Protein AF-A0A100VVJ9-F1 (afdb_monomer_lite)

Foldseek 3Di:
DPDDDDDPCNCVPPPPCVDPVNLVVVVHCVVVVVCVVDDVLVVLVVQQVVQDFDPPPPRHRPSVVVVPPDPDDDD

Radius of gyration: 16.13 Å; chains: 1; bounding box: 27×43×42 Å

pLDDT: mean 92.76, std 9.87, range [51.38, 98.25]

Secondary structure (DSSP, 8-state):
-PPPPPSSSTTTTSSSTTSHHHHHHTTTTHHHHHHHTS-HHHHHHHHHHTT-B-TTTT--BHHHHHTTS--S---

InterPro domains:
  IPR037225 NADH-ubiquinone oxidoreductase 51kDa subunit, FMN-binding domain superfamily [G3DSA:3.40.50.11540] (52-75)
  IPR037225 NADH-ubiquinone oxidoreductase 51kDa subunit, FMN-binding domain superfamily [SSF142019] (3-72)

Sequence (75 aa):
MTPLTPVLSRFWDEPEPWTMQTYRRHDGYRALERALAMPPDDVIALVKDSGLRGRGGAGFPTGTKWSFIPQGTEG

Structure (mmCIF, N/CA/C/O backbone):
data_AF-A0A100VVJ9-F1
#
_entry.id   AF-A0A100VVJ9-F1
#
loop_
_atom_site.group_PDB
_atom_site.id
_atom_site.type_symbol
_atom_site.label_atom_id
_atom_site.label_alt_id
_atom_site.label_comp_id
_atom_site.label_asym_id
_atom_site.label_entity_id
_atom_site.label_seq_id
_atom_site.pdbx_PDB_ins_code
_atom_site.Cartn_x
_atom_site.Cartn_y
_atom_site.Cartn_z
_atom_site.occupancy
_atom_site.B_iso_or_equiv
_atom_site.auth_seq_id
_atom_site.auth_comp_id
_atom_site.auth_asym_id
_atom_site.auth_atom_id
_atom_site.pdbx_PDB_model_num
ATOM 1 N N . MET A 1 1 ? 4.001 -27.548 -7.290 1.00 64.81 1 MET A N 1
ATOM 2 C CA . MET A 1 1 ? 4.460 -26.199 -6.888 1.00 64.81 1 MET A CA 1
ATOM 3 C C . MET A 1 1 ? 3.456 -25.193 -7.409 1.00 64.81 1 MET A C 1
ATOM 5 O O . MET A 1 1 ? 3.183 -25.217 -8.600 1.00 64.81 1 MET A O 1
ATOM 9 N N . THR A 1 2 ? 2.883 -24.354 -6.548 1.00 72.94 2 THR A N 1
ATOM 10 C CA . THR A 1 2 ? 2.046 -23.235 -7.004 1.00 72.94 2 THR A CA 1
ATOM 11 C C . THR A 1 2 ? 2.959 -22.182 -7.638 1.00 72.94 2 THR A C 1
ATOM 13 O O . THR A 1 2 ? 3.900 -21.752 -6.965 1.00 72.94 2 THR A O 1
ATOM 16 N N . PRO A 1 3 ? 2.752 -21.782 -8.905 1.00 83.94 3 PRO A N 1
ATOM 17 C CA . PRO A 1 3 ? 3.556 -20.735 -9.523 1.00 83.94 3 PRO A CA 1
ATOM 18 C C . PRO A 1 3 ? 3.369 -19.417 -8.760 1.00 83.94 3 PRO A C 1
ATOM 20 O O . PRO A 1 3 ? 2.244 -18.988 -8.497 1.00 83.94 3 PRO A O 1
ATOM 23 N N . LEU A 1 4 ? 4.479 -18.780 -8.380 1.00 85.69 4 LEU A N 1
ATOM 24 C CA . LEU A 1 4 ? 4.448 -17.468 -7.740 1.00 85.69 4 LEU A CA 1
ATOM 25 C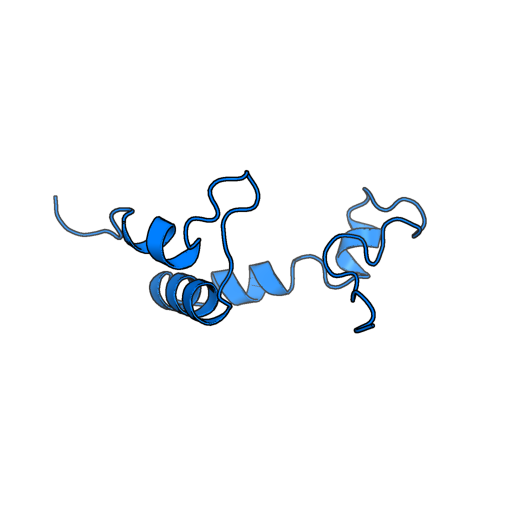 C . LEU A 1 4 ? 3.981 -16.438 -8.767 1.00 85.69 4 LEU A C 1
ATOM 27 O O . LEU A 1 4 ? 4.623 -16.247 -9.796 1.00 85.69 4 LEU A O 1
ATOM 31 N N . THR A 1 5 ? 2.864 -15.769 -8.488 1.00 89.94 5 THR A N 1
ATOM 32 C CA . THR A 1 5 ? 2.382 -14.683 -9.346 1.00 89.94 5 THR A CA 1
ATOM 33 C C . THR A 1 5 ? 3.084 -13.380 -8.958 1.00 89.94 5 THR A C 1
ATOM 35 O O . THR A 1 5 ? 2.915 -12.930 -7.820 1.00 89.94 5 THR A O 1
ATOM 38 N N . PRO A 1 6 ? 3.846 -12.738 -9.862 1.00 91.62 6 PRO A N 1
ATOM 39 C CA . PRO A 1 6 ? 4.443 -11.444 -9.577 1.00 91.62 6 PRO A CA 1
ATOM 40 C C . PRO A 1 6 ? 3.344 -10.376 -9.517 1.00 91.62 6 PRO A C 1
ATOM 42 O O . PRO A 1 6 ? 2.573 -10.195 -10.466 1.00 91.62 6 PRO A O 1
ATOM 45 N N . VAL A 1 7 ? 3.269 -9.688 -8.375 1.00 92.19 7 VAL A N 1
ATOM 46 C CA . VAL A 1 7 ? 2.384 -8.530 -8.157 1.00 92.19 7 VAL A CA 1
ATOM 47 C C . VAL A 1 7 ? 3.209 -7.245 -8.152 1.00 92.19 7 VAL A C 1
ATOM 49 O O . VAL A 1 7 ? 2.968 -6.373 -8.973 1.00 92.19 7 VAL A O 1
ATOM 52 N N . LEU A 1 8 ? 4.226 -7.151 -7.285 1.00 93.19 8 LEU A N 1
ATOM 53 C CA . LEU A 1 8 ? 5.095 -5.967 -7.191 1.00 93.19 8 LEU A CA 1
ATOM 54 C C . LEU A 1 8 ? 6.123 -5.892 -8.326 1.00 93.19 8 LEU A C 1
ATOM 56 O O . LEU A 1 8 ? 6.382 -4.822 -8.859 1.00 93.19 8 LEU A O 1
ATOM 60 N N . SER A 1 9 ? 6.700 -7.035 -8.696 1.00 93.69 9 SER A N 1
ATOM 61 C CA . SER A 1 9 ? 7.781 -7.144 -9.682 1.00 93.69 9 SER A CA 1
ATOM 62 C C . SER A 1 9 ? 7.299 -7.400 -11.107 1.00 93.69 9 SER A C 1
ATOM 64 O O . SER A 1 9 ? 8.105 -7.673 -11.989 1.00 93.69 9 SER A O 1
ATOM 66 N N . ARG A 1 10 ? 5.983 -7.347 -11.346 1.00 93.50 10 ARG A N 1
ATOM 67 C CA . ARG A 1 10 ? 5.372 -7.751 -12.620 1.00 93.50 10 ARG A CA 1
ATOM 68 C C . ARG A 1 10 ? 5.937 -6.998 -13.832 1.00 93.50 10 ARG A C 1
ATOM 70 O O . ARG A 1 10 ? 5.949 -7.563 -14.916 1.00 93.50 10 ARG A O 1
ATOM 77 N N . PHE A 1 11 ? 6.384 -5.757 -13.641 1.00 95.00 11 PHE A N 1
ATOM 78 C CA . PHE A 1 11 ? 6.777 -4.836 -14.711 1.00 95.00 11 PHE A CA 1
ATOM 79 C C . PHE A 1 11 ? 8.210 -4.296 -14.558 1.00 95.00 11 PHE A C 1
ATOM 81 O O . PHE A 1 11 ? 8.517 -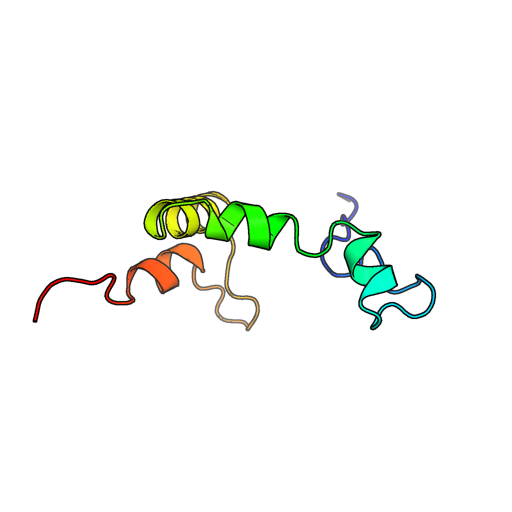3.225 -15.069 1.00 95.00 11 PHE A O 1
ATOM 88 N N . TRP A 1 12 ? 9.091 -4.988 -13.824 1.00 94.06 12 TRP A N 1
ATOM 89 C CA . TRP A 1 12 ? 10.479 -4.524 -13.643 1.00 94.06 12 TRP A CA 1
ATOM 90 C C . TRP A 1 12 ? 11.298 -4.499 -14.933 1.00 94.06 12 TRP A C 1
ATOM 92 O O . TRP A 1 12 ? 12.195 -3.671 -15.050 1.00 94.06 12 TRP A O 1
ATOM 102 N N . ASP A 1 13 ? 10.954 -5.355 -15.891 1.00 95.12 13 ASP A N 1
ATOM 103 C CA . ASP A 1 13 ? 11.676 -5.485 -17.158 1.00 95.12 13 ASP A CA 1
ATOM 104 C C . ASP A 1 13 ? 11.093 -4.599 -18.279 1.00 95.12 13 ASP A C 1
ATOM 106 O O . ASP A 1 13 ? 11.534 -4.670 -19.425 1.00 95.12 13 ASP A O 1
ATOM 110 N N . GLU A 1 14 ? 10.092 -3.762 -17.977 1.00 96.94 14 GLU A N 1
ATOM 111 C CA . GLU A 1 14 ? 9.576 -2.773 -18.930 1.00 96.94 14 GLU A CA 1
ATOM 112 C C . GLU A 1 14 ? 10.615 -1.673 -19.193 1.00 96.94 14 GLU A C 1
ATOM 114 O O . GLU A 1 14 ? 11.369 -1.323 -18.286 1.00 96.94 14 GLU A O 1
ATOM 119 N N . PRO A 1 15 ? 10.647 -1.064 -20.391 1.00 97.31 15 PRO A N 1
ATOM 120 C CA . PRO A 1 15 ? 11.492 0.095 -20.650 1.00 97.31 15 PRO A CA 1
ATOM 121 C C . PRO A 1 15 ? 11.175 1.264 -19.709 1.00 97.31 15 PRO A C 1
ATOM 123 O O . PRO A 1 15 ? 10.016 1.648 -19.524 1.00 97.31 15 PRO A O 1
ATOM 126 N N . GLU A 1 16 ? 12.234 1.843 -19.141 1.00 96.81 16 GLU A N 1
ATOM 127 C CA . GLU A 1 16 ? 12.172 3.008 -18.251 1.00 96.81 16 GLU A CA 1
ATOM 128 C C . GLU A 1 16 ? 11.088 2.875 -17.153 1.00 96.81 16 GLU A C 1
ATOM 130 O O . GLU A 1 16 ? 10.198 3.730 -17.034 1.00 96.81 16 GLU A O 1
ATOM 135 N N . PRO A 1 17 ? 11.125 1.808 -16.329 1.00 96.06 17 PRO A N 1
ATOM 136 C CA . PRO A 1 17 ? 10.034 1.446 -15.422 1.00 96.06 17 PRO A CA 1
ATOM 137 C C . PRO A 1 17 ? 9.847 2.447 -14.272 1.00 96.06 17 PRO A C 1
ATOM 139 O O . PRO A 1 17 ? 8.807 2.462 -13.618 1.00 96.06 17 PRO A O 1
ATOM 142 N N . TRP A 1 18 ? 10.835 3.314 -14.038 1.00 95.25 18 TRP A N 1
ATOM 143 C CA . TRP A 1 18 ? 10.783 4.403 -13.059 1.00 95.25 18 TRP A CA 1
ATOM 144 C C . TRP A 1 18 ? 9.992 5.626 -13.546 1.00 95.25 18 TRP A C 1
ATOM 146 O O . TRP A 1 18 ? 9.766 6.557 -12.772 1.00 95.25 18 TRP A O 1
ATOM 156 N N . THR A 1 19 ? 9.608 5.677 -14.824 1.00 97.56 19 THR A N 1
ATOM 157 C CA . THR A 1 19 ? 8.915 6.841 -15.382 1.00 97.56 19 THR A CA 1
ATOM 158 C C . THR A 1 19 ? 7.424 6.815 -15.077 1.00 97.56 19 THR A C 1
ATOM 160 O O . THR A 1 19 ? 6.778 5.768 -14.999 1.00 97.56 19 THR A O 1
ATOM 163 N N . MET A 1 20 ? 6.838 8.010 -14.984 1.00 97.50 20 MET A N 1
ATOM 164 C CA . MET A 1 20 ? 5.398 8.160 -14.786 1.00 97.50 20 MET A CA 1
ATOM 165 C C . MET A 1 20 ? 4.585 7.562 -15.938 1.00 97.50 20 MET A C 1
ATOM 167 O O . MET A 1 20 ? 3.512 7.001 -15.725 1.00 97.50 20 MET A O 1
ATOM 171 N N . GLN A 1 21 ? 5.091 7.685 -17.165 1.00 97.81 21 GLN A N 1
ATOM 172 C CA . GLN A 1 21 ? 4.437 7.151 -18.351 1.00 97.81 21 GLN A CA 1
ATOM 173 C C . GLN A 1 21 ? 4.341 5.625 -18.289 1.00 97.81 21 GLN A C 1
ATOM 175 O O . GLN A 1 21 ? 3.249 5.085 -18.480 1.00 97.81 21 GLN A O 1
ATOM 180 N N . THR A 1 22 ? 5.446 4.934 -17.986 1.00 97.56 22 THR A N 1
ATOM 181 C CA . THR A 1 22 ? 5.433 3.476 -17.829 1.00 97.56 22 THR A CA 1
ATOM 182 C C . THR A 1 22 ? 4.554 3.067 -16.647 1.00 97.56 22 THR A C 1
ATOM 184 O O . THR A 1 22 ? 3.677 2.224 -16.820 1.00 97.56 22 THR A O 1
ATOM 187 N N . TYR A 1 23 ? 4.647 3.740 -15.495 1.00 97.19 23 TYR A N 1
ATOM 188 C CA . TYR A 1 23 ? 3.771 3.457 -14.350 1.00 97.19 23 TYR A CA 1
ATOM 189 C C 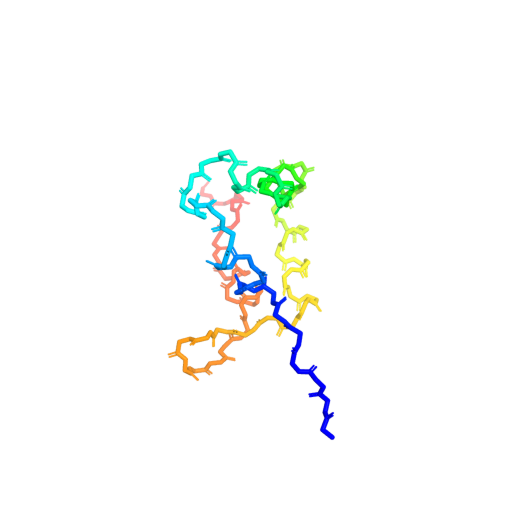. TYR A 1 23 ? 2.275 3.561 -14.702 1.00 97.19 23 TYR A C 1
ATOM 191 O O . TYR A 1 23 ? 1.508 2.635 -14.442 1.00 97.19 23 TYR A O 1
ATOM 199 N N . ARG A 1 24 ? 1.849 4.651 -15.356 1.00 97.19 24 ARG A N 1
ATOM 200 C CA . ARG A 1 24 ? 0.439 4.875 -15.738 1.00 97.19 24 ARG A CA 1
ATOM 201 C C . ARG A 1 24 ? -0.061 3.916 -16.820 1.00 97.19 24 ARG A C 1
ATOM 203 O O . ARG A 1 24 ? -1.239 3.567 -16.804 1.00 97.19 24 ARG A O 1
ATOM 210 N N . ARG A 1 25 ? 0.807 3.474 -17.740 1.00 97.31 25 ARG A N 1
ATOM 211 C CA . ARG A 1 25 ? 0.483 2.414 -18.716 1.00 97.31 25 ARG A CA 1
ATOM 212 C C . ARG A 1 25 ? 0.143 1.084 -18.037 1.00 97.31 25 ARG A C 1
ATOM 214 O O . ARG A 1 25 ? -0.678 0.341 -18.564 1.00 97.31 25 ARG A O 1
ATOM 221 N N . HIS A 1 26 ? 0.744 0.809 -16.880 1.00 96.38 26 HIS A N 1
ATOM 222 C CA . HIS A 1 26 ? 0.569 -0.423 -16.110 1.00 96.38 26 HIS A CA 1
ATOM 223 C C . HIS A 1 26 ? -0.310 -0.217 -14.870 1.00 96.38 26 HIS A C 1
ATOM 225 O O . HIS A 1 26 ? 0.066 -0.571 -13.754 1.00 96.38 26 HIS A O 1
ATOM 231 N N . ASP A 1 27 ? -1.491 0.374 -15.069 1.00 95.31 27 ASP A N 1
ATOM 232 C CA . ASP A 1 27 ? -2.515 0.590 -14.032 1.00 95.31 27 ASP A CA 1
ATOM 233 C C . ASP A 1 27 ? -2.107 1.525 -12.878 1.00 95.31 27 ASP A C 1
ATOM 235 O O . ASP A 1 27 ? -2.818 1.623 -11.870 1.00 95.31 27 ASP A O 1
ATOM 239 N N . GLY A 1 28 ? -0.994 2.250 -13.022 1.00 96.50 28 GLY A N 1
ATOM 240 C CA . GLY A 1 28 ? -0.535 3.232 -12.050 1.00 96.50 28 GLY A CA 1
ATOM 241 C C . GLY A 1 28 ? -1.628 4.230 -11.676 1.00 96.50 28 GLY A C 1
ATOM 242 O O . GLY A 1 28 ? -2.406 4.674 -12.519 1.00 96.50 28 GLY A O 1
ATOM 243 N N . TYR A 1 29 ? -1.697 4.558 -10.387 1.00 97.81 29 TYR A N 1
ATOM 244 C CA . TYR A 1 29 ? -2.718 5.402 -9.753 1.00 97.81 29 TYR A CA 1
ATOM 245 C C . TYR A 1 29 ? -4.172 4.925 -9.773 1.00 97.81 29 TYR A C 1
ATOM 247 O O . TYR A 1 29 ? -4.941 5.444 -8.970 1.00 97.81 29 TYR A O 1
ATOM 255 N N . ARG A 1 30 ? -4.567 3.898 -10.533 1.00 97.75 30 ARG A N 1
ATOM 256 C CA . ARG A 1 30 ? -5.970 3.430 -10.520 1.00 97.75 30 ARG A CA 1
ATOM 257 C C . ARG A 1 30 ? -6.459 3.040 -9.122 1.00 97.75 30 ARG A C 1
ATOM 259 O O . ARG A 1 30 ? -7.577 3.358 -8.728 1.00 97.75 30 ARG A O 1
ATOM 266 N N . ALA A 1 31 ? -5.610 2.366 -8.344 1.00 96.75 31 ALA A N 1
ATOM 267 C CA . ALA A 1 31 ? -5.931 2.008 -6.963 1.00 96.75 31 ALA A CA 1
ATOM 268 C C . ALA A 1 31 ? -5.980 3.230 -6.029 1.00 96.75 31 ALA A C 1
ATOM 270 O O . ALA A 1 31 ? -6.782 3.241 -5.099 1.00 96.75 31 ALA A O 1
ATOM 271 N N . LEU A 1 32 ? -5.158 4.256 -6.288 1.00 97.94 32 LEU A N 1
ATOM 272 C CA . LEU A 1 32 ? -5.176 5.506 -5.527 1.00 97.94 32 LEU A CA 1
ATOM 273 C C . LEU A 1 32 ? -6.474 6.274 -5.787 1.00 97.94 32 LEU A C 1
ATOM 275 O O . LEU A 1 32 ? -7.129 6.678 -4.835 1.00 97.94 32 LEU A O 1
ATOM 279 N N . GLU A 1 33 ? -6.867 6.422 -7.054 1.00 98.25 33 GLU A N 1
ATOM 280 C CA . GLU A 1 33 ? -8.130 7.060 -7.445 1.00 98.25 33 GLU A CA 1
ATOM 281 C C . GLU A 1 33 ? -9.324 6.378 -6.768 1.00 98.25 33 GLU A C 1
ATOM 283 O O . GLU A 1 33 ? -10.171 7.048 -6.181 1.00 98.25 33 GLU A O 1
ATOM 288 N N . ARG A 1 34 ? -9.350 5.037 -6.764 1.00 98.12 34 ARG A N 1
ATOM 289 C CA . ARG A 1 34 ? -10.373 4.268 -6.046 1.00 98.12 34 ARG A CA 1
ATOM 290 C C . ARG A 1 34 ? -10.340 4.524 -4.538 1.00 98.12 34 ARG A C 1
ATOM 292 O O . ARG A 1 34 ? -11.393 4.742 -3.956 1.00 98.12 34 ARG A O 1
ATOM 299 N N . ALA A 1 35 ? -9.166 4.481 -3.909 1.00 97.88 35 ALA A N 1
ATOM 300 C CA . ALA A 1 35 ? -9.037 4.657 -2.462 1.00 97.88 35 ALA A CA 1
ATOM 301 C C . ALA A 1 35 ? -9.456 6.063 -2.005 1.00 97.88 35 ALA A C 1
ATOM 303 O O . ALA A 1 35 ? -10.098 6.195 -0.971 1.00 97.88 35 ALA A O 1
ATOM 304 N N . LEU A 1 36 ? -9.146 7.101 -2.788 1.00 97.94 36 LEU A N 1
ATOM 305 C CA . LEU A 1 36 ? -9.551 8.482 -2.499 1.00 97.94 36 LEU A CA 1
ATOM 306 C C . LEU A 1 36 ? -11.065 8.708 -2.629 1.00 97.94 36 LEU A C 1
ATOM 308 O O . LEU A 1 36 ? -11.587 9.657 -2.052 1.00 97.94 36 LEU A O 1
ATOM 312 N N . ALA A 1 37 ? -11.766 7.850 -3.370 1.00 98.19 37 ALA A N 1
ATOM 313 C CA . ALA A 1 37 ? -13.221 7.876 -3.496 1.00 98.19 37 ALA A CA 1
ATOM 314 C C . ALA A 1 37 ? -13.945 7.033 -2.425 1.00 98.19 37 ALA A C 1
ATOM 316 O O . ALA A 1 37 ? -15.173 6.951 -2.445 1.00 98.19 37 ALA A O 1
ATOM 317 N N . MET A 1 38 ? -13.210 6.385 -1.516 1.00 97.44 38 MET A N 1
ATOM 318 C CA . MET A 1 38 ? -13.757 5.552 -0.443 1.00 97.44 38 MET A CA 1
ATOM 319 C C . MET A 1 38 ? -13.684 6.280 0.909 1.00 97.44 38 MET A C 1
ATOM 321 O O . MET A 1 38 ? -12.730 7.023 1.153 1.00 97.44 38 MET A O 1
ATOM 325 N N . PRO A 1 39 ? -14.634 6.032 1.829 1.00 95.81 39 PRO A N 1
ATOM 326 C CA . PRO A 1 39 ? -14.444 6.342 3.241 1.00 95.81 39 PRO A CA 1
ATOM 327 C C . PRO A 1 39 ? -13.148 5.699 3.778 1.00 95.81 39 PRO A C 1
ATOM 329 O O . PRO A 1 39 ? -12.838 4.564 3.400 1.00 95.81 39 PRO A O 1
ATOM 332 N N . PRO A 1 40 ? -12.396 6.361 4.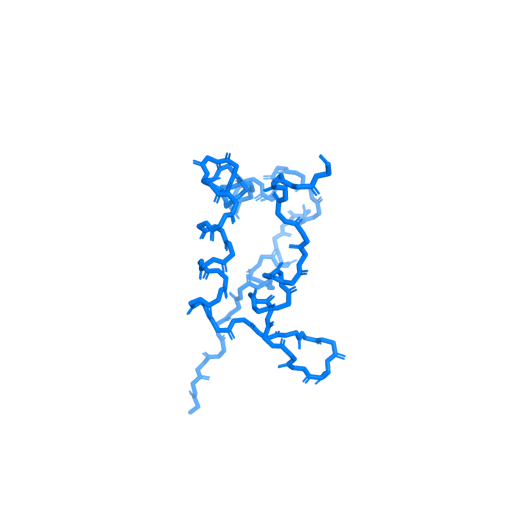678 1.00 94.62 40 PRO A N 1
ATOM 333 C CA . PRO A 1 40 ? -11.162 5.800 5.238 1.00 94.62 40 PRO A CA 1
ATOM 334 C C . PRO A 1 40 ? -11.347 4.415 5.877 1.00 94.62 40 PRO A C 1
ATOM 336 O O . PRO A 1 40 ? -10.530 3.519 5.652 1.00 94.62 40 PRO A O 1
ATOM 339 N N . ASP A 1 41 ? -12.454 4.212 6.596 1.00 94.62 41 ASP A N 1
ATOM 340 C CA . ASP A 1 41 ? -12.778 2.934 7.241 1.00 94.62 41 ASP A CA 1
ATOM 341 C C . ASP A 1 41 ? -12.949 1.792 6.233 1.00 94.62 41 ASP A C 1
ATOM 343 O O . ASP A 1 41 ? -12.493 0.673 6.481 1.00 94.62 41 ASP A O 1
ATOM 347 N N . ASP A 1 42 ? -13.508 2.073 5.053 1.00 96.94 42 ASP A N 1
ATOM 348 C CA . ASP A 1 42 ? -13.670 1.075 3.994 1.00 96.94 42 ASP A CA 1
ATOM 349 C C . ASP A 1 42 ? -12.316 0.669 3.399 1.00 96.94 42 ASP A C 1
ATOM 351 O O . ASP A 1 42 ? -12.110 -0.490 3.025 1.00 96.94 42 ASP A O 1
ATOM 355 N N . VAL A 1 43 ? -11.353 1.595 3.336 1.00 97.19 43 VAL A N 1
ATOM 356 C CA . VAL A 1 43 ? -9.979 1.282 2.912 1.00 97.19 43 VAL A CA 1
ATOM 357 C C . VAL A 1 43 ? -9.291 0.392 3.952 1.00 97.19 43 VAL A C 1
ATOM 359 O O . VAL A 1 43 ? -8.620 -0.580 3.588 1.00 97.19 43 VAL A O 1
ATOM 362 N N . ILE A 1 44 ? -9.480 0.675 5.245 1.00 96.88 44 ILE A N 1
ATOM 363 C CA . ILE A 1 44 ? -8.948 -0.151 6.341 1.00 96.88 44 ILE A CA 1
ATOM 364 C C . ILE A 1 44 ? -9.566 -1.555 6.301 1.00 96.88 44 ILE A C 1
ATOM 366 O O . ILE A 1 44 ? -8.830 -2.546 6.391 1.00 96.88 44 ILE A O 1
ATOM 370 N N . ALA A 1 45 ? -10.886 -1.654 6.120 1.00 97.25 45 ALA A N 1
ATOM 371 C CA . ALA A 1 45 ? -11.602 -2.921 5.993 1.00 97.25 45 A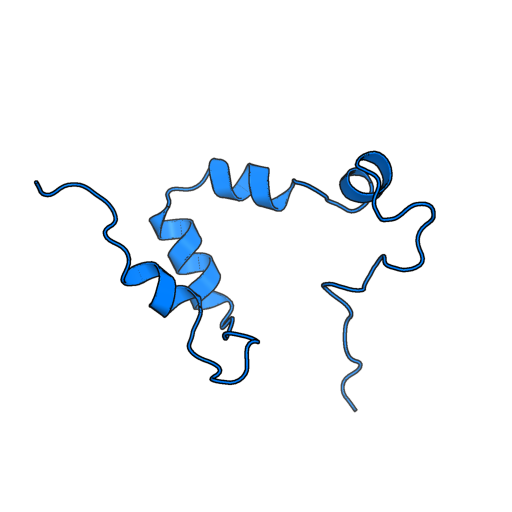LA A CA 1
ATOM 372 C C . ALA A 1 45 ? -11.097 -3.733 4.792 1.00 97.25 45 ALA A C 1
ATOM 374 O O . ALA A 1 45 ? -10.714 -4.890 4.957 1.00 97.25 45 ALA A O 1
ATOM 375 N N . LEU A 1 46 ? -10.954 -3.104 3.620 1.00 98.12 46 LEU A N 1
ATOM 376 C CA . LEU A 1 46 ? -10.416 -3.752 2.421 1.00 98.12 46 LEU A CA 1
ATOM 377 C C . LEU A 1 46 ? -9.020 -4.352 2.663 1.00 98.12 46 LEU A C 1
ATOM 379 O O . LEU A 1 46 ? -8.730 -5.481 2.256 1.00 98.12 46 LEU A O 1
ATOM 383 N N . VAL A 1 47 ? -8.135 -3.615 3.340 1.00 97.81 47 VAL A N 1
ATOM 384 C CA . VAL A 1 47 ? -6.782 -4.105 3.647 1.00 97.81 47 VAL A CA 1
ATOM 385 C C . VAL A 1 47 ? -6.808 -5.205 4.707 1.00 97.81 47 VAL A C 1
ATOM 387 O O . VAL A 1 47 ? -6.008 -6.142 4.622 1.00 97.81 47 VAL A O 1
ATOM 390 N N . LYS A 1 48 ? -7.731 -5.151 5.670 1.00 96.94 48 LYS A N 1
ATOM 391 C CA . LYS A 1 48 ? -7.946 -6.230 6.642 1.00 96.94 48 LYS A CA 1
ATOM 392 C C . LYS A 1 48 ? -8.409 -7.518 5.950 1.00 96.94 48 LYS A C 1
ATOM 394 O O . LYS A 1 48 ? -7.800 -8.563 6.181 1.00 96.94 48 LYS A O 1
ATOM 399 N N . ASP A 1 49 ? -9.381 -7.420 5.049 1.00 98.06 49 ASP A N 1
ATOM 400 C CA . ASP A 1 49 ? -9.946 -8.552 4.302 1.00 98.06 49 ASP A CA 1
ATOM 401 C C . ASP A 1 49 ? -8.936 -9.181 3.334 1.00 98.06 49 ASP A C 1
ATOM 403 O O . ASP A 1 49 ? -8.957 -10.389 3.101 1.00 98.06 49 ASP A O 1
ATOM 407 N N . SER A 1 50 ? -7.981 -8.393 2.826 1.00 97.12 50 SER A N 1
ATOM 408 C CA . SER A 1 50 ? -6.886 -8.907 1.990 1.00 97.12 50 SER A CA 1
ATOM 409 C C . SER A 1 50 ? -5.940 -9.869 2.725 1.00 97.12 50 SER A C 1
ATOM 411 O O . SER A 1 50 ? -5.142 -10.563 2.090 1.00 97.12 50 SER A O 1
ATOM 413 N N . GLY A 1 51 ? -5.958 -9.872 4.063 1.00 96.88 51 GLY A N 1
ATOM 414 C CA . GLY A 1 51 ? -5.026 -10.651 4.876 1.00 96.88 51 GLY A CA 1
ATOM 415 C C . GLY A 1 51 ? -3.571 -10.171 4.788 1.00 96.88 51 GLY A C 1
ATOM 416 O O . GLY A 1 51 ? -2.657 -10.926 5.131 1.00 96.88 51 GLY A O 1
ATOM 417 N N . LEU A 1 52 ? -3.320 -8.936 4.331 1.00 97.44 52 LEU A N 1
ATOM 418 C CA . LEU A 1 52 ? -1.968 -8.389 4.221 1.00 97.44 52 LEU A CA 1
ATOM 419 C C . LEU A 1 52 ? -1.269 -8.356 5.588 1.00 97.44 52 LEU A C 1
ATOM 421 O O . LEU A 1 52 ? -1.769 -7.804 6.569 1.00 97.44 52 LEU A O 1
ATOM 425 N N . ARG A 1 53 ? -0.055 -8.909 5.624 1.00 97.81 53 ARG A N 1
ATOM 426 C CA . ARG A 1 53 ? 0.827 -8.924 6.796 1.00 97.81 53 ARG A CA 1
ATOM 427 C C . ARG A 1 53 ? 2.075 -8.093 6.527 1.00 97.81 53 ARG A C 1
ATOM 429 O O . ARG A 1 53 ? 2.581 -8.073 5.402 1.00 97.81 53 ARG A O 1
ATOM 436 N N . GLY A 1 54 ? 2.598 -7.452 7.569 1.00 96.94 54 GLY A N 1
ATOM 437 C CA . GLY A 1 54 ? 3.821 -6.661 7.497 1.00 96.94 54 GLY A CA 1
ATOM 438 C C . GLY A 1 54 ? 5.008 -7.483 6.988 1.00 96.94 54 GLY A C 1
ATOM 439 O O . GLY A 1 54 ? 5.354 -8.514 7.561 1.00 96.94 54 GLY A O 1
ATOM 440 N N . ARG A 1 55 ? 5.658 -7.005 5.922 1.00 96.56 55 ARG A N 1
ATOM 441 C CA . ARG A 1 55 ? 6.786 -7.687 5.261 1.00 96.56 55 ARG A CA 1
ATOM 442 C C . ARG A 1 55 ? 8.164 -7.331 5.837 1.00 96.56 55 ARG A C 1
ATOM 444 O O . ARG A 1 55 ? 9.168 -7.763 5.294 1.00 96.56 55 ARG A O 1
ATOM 451 N N . GLY A 1 56 ? 8.211 -6.606 6.958 1.00 95.81 56 GLY A N 1
ATOM 452 C CA . GLY A 1 56 ? 9.447 -6.281 7.687 1.00 95.81 56 GLY A CA 1
ATOM 453 C C . GLY A 1 56 ? 9.950 -7.373 8.645 1.00 95.81 56 GLY A C 1
ATOM 454 O O . GLY A 1 56 ? 10.872 -7.116 9.404 1.00 95.81 56 GLY A O 1
ATOM 455 N N . GLY A 1 57 ? 9.326 -8.559 8.667 1.00 95.94 57 GLY A N 1
ATOM 456 C CA . GLY A 1 57 ? 9.749 -9.711 9.480 1.00 95.94 57 GLY A CA 1
ATOM 457 C C . GLY A 1 57 ? 8.687 -10.195 10.470 1.00 95.94 57 GLY A C 1
ATOM 458 O O . GLY A 1 57 ? 8.274 -11.346 10.406 1.00 95.94 57 GLY A O 1
ATOM 459 N N . ALA A 1 58 ? 8.169 -9.310 11.329 1.00 95.62 58 ALA A N 1
ATOM 460 C CA . ALA A 1 58 ? 7.239 -9.686 12.407 1.00 95.62 58 ALA A CA 1
ATOM 461 C C . ALA A 1 58 ? 5.852 -10.173 11.935 1.00 95.62 58 ALA A C 1
ATOM 463 O O . ALA A 1 58 ? 5.119 -10.799 12.697 1.00 95.62 58 ALA A O 1
ATOM 464 N N . GLY A 1 59 ? 5.450 -9.866 10.696 1.00 95.62 59 GLY A N 1
ATOM 465 C CA . GLY A 1 59 ? 4.204 -10.386 10.127 1.00 95.62 59 GLY A CA 1
ATOM 466 C C . GLY A 1 59 ? 2.924 -9.905 10.821 1.00 95.62 59 GLY A C 1
ATOM 467 O O . GLY A 1 59 ? 1.911 -10.604 10.753 1.00 95.62 59 GLY A O 1
ATOM 468 N N . PHE A 1 60 ? 2.941 -8.748 11.488 1.00 96.69 60 PHE A N 1
ATOM 469 C CA . PHE A 1 60 ? 1.746 -8.169 12.109 1.00 96.69 60 PHE A CA 1
ATOM 470 C C . PHE A 1 60 ? 0.682 -7.824 11.040 1.00 96.69 60 PHE A C 1
ATOM 472 O O . PHE A 1 60 ? 1.069 -7.324 9.977 1.00 96.69 60 PHE A O 1
ATOM 479 N N . PRO A 1 61 ? -0.625 -8.079 11.262 1.00 97.69 61 PRO A N 1
ATOM 480 C CA . PRO A 1 61 ? -1.670 -7.763 10.284 1.00 97.69 61 PRO A CA 1
ATOM 481 C C . PRO A 1 61 ? -1.739 -6.261 9.977 1.00 97.69 61 PRO A C 1
ATOM 483 O O . PRO A 1 61 ? -1.925 -5.439 10.877 1.00 97.69 61 PRO A O 1
ATOM 486 N N . THR A 1 62 ? -1.598 -5.891 8.703 1.00 97.88 62 THR A N 1
ATOM 487 C CA . THR A 1 62 ? -1.492 -4.484 8.290 1.00 97.88 62 THR A CA 1
ATOM 488 C C . THR A 1 62 ? -2.795 -3.722 8.532 1.00 97.88 62 THR A C 1
ATOM 490 O O . THR A 1 62 ? -2.748 -2.641 9.110 1.00 97.88 62 THR A O 1
ATOM 493 N N . GLY A 1 63 ? -3.953 -4.300 8.182 1.00 96.31 63 GLY A N 1
ATOM 494 C CA . GLY A 1 63 ? -5.258 -3.660 8.408 1.00 96.31 63 GLY A CA 1
ATOM 495 C C . GLY A 1 63 ? -5.542 -3.394 9.891 1.00 96.31 63 GLY A C 1
ATOM 496 O O . GLY A 1 63 ? -5.935 -2.293 10.260 1.00 96.31 63 GLY A O 1
ATOM 497 N N . THR A 1 64 ? -5.232 -4.357 10.770 1.00 96.19 64 THR A N 1
ATOM 498 C CA . THR A 1 64 ? -5.354 -4.179 12.230 1.00 96.19 64 THR A CA 1
ATOM 499 C C . THR A 1 64 ? -4.435 -3.077 12.752 1.00 96.19 64 THR A C 1
ATOM 501 O O . THR A 1 64 ? -4.826 -2.301 13.619 1.00 96.19 64 THR A O 1
ATOM 504 N N . LYS A 1 65 ? -3.212 -2.968 12.214 1.00 94.56 65 LYS A N 1
ATOM 505 C CA . LYS A 1 65 ? -2.298 -1.882 12.592 1.00 94.56 65 LYS A CA 1
ATOM 506 C C . LYS A 1 65 ? -2.896 -0.514 12.261 1.00 94.56 65 LYS A C 1
ATOM 508 O O . LYS A 1 65 ? -2.748 0.408 13.054 1.00 94.56 65 LYS A O 1
ATOM 513 N N . TRP A 1 66 ? -3.548 -0.381 11.106 1.00 95.81 66 TRP A N 1
ATOM 514 C CA . TRP A 1 66 ? -4.157 0.880 10.676 1.00 95.81 66 TRP A CA 1
ATOM 515 C C . TRP A 1 66 ? -5.355 1.273 11.543 1.00 95.81 66 TRP A C 1
ATOM 517 O O . TRP A 1 66 ? -5.473 2.445 11.886 1.00 95.81 66 TRP A O 1
ATOM 527 N N . SER A 1 67 ? -6.167 0.309 11.996 1.00 91.50 67 SER A N 1
ATOM 528 C CA . SER A 1 67 ? -7.316 0.586 12.877 1.00 91.50 67 SER A CA 1
ATOM 529 C C . SER A 1 67 ? -6.952 1.134 14.263 1.00 91.50 67 SER A C 1
ATOM 531 O O . SER A 1 67 ? -7.831 1.587 14.983 1.00 91.50 67 SER A O 1
ATOM 533 N N . PHE A 1 68 ? -5.677 1.088 14.664 1.00 92.50 68 PHE A N 1
ATOM 534 C CA . PHE A 1 68 ? -5.228 1.683 15.928 1.00 92.50 68 PHE A CA 1
ATOM 535 C C . PHE A 1 68 ? -4.926 3.179 15.829 1.00 92.50 68 PHE A C 1
ATOM 537 O O . PHE A 1 68 ? -4.749 3.830 16.856 1.00 92.50 68 PHE A O 1
ATOM 544 N N . ILE A 1 69 ? -4.815 3.724 14.616 1.00 88.94 69 ILE A N 1
ATOM 545 C CA . ILE A 1 69 ? -4.599 5.157 14.436 1.00 88.94 69 ILE A CA 1
ATOM 546 C C . ILE A 1 69 ? -5.912 5.884 14.762 1.00 88.94 69 ILE A C 1
ATOM 548 O O . ILE A 1 69 ? -6.966 5.419 14.331 1.00 88.94 69 ILE A O 1
ATOM 552 N N . PRO A 1 70 ? -5.893 6.998 15.514 1.00 85.50 70 PRO A N 1
ATOM 553 C CA . PRO A 1 70 ? -7.098 7.791 15.740 1.00 85.50 70 PRO A CA 1
ATOM 554 C C . PRO A 1 70 ? -7.713 8.249 14.411 1.00 85.50 70 PRO A C 1
ATOM 556 O O . PRO A 1 70 ? -7.015 8.822 13.578 1.00 85.50 70 PRO A O 1
ATOM 559 N N . GLN A 1 71 ? -9.010 7.999 14.217 1.00 78.44 71 GLN A N 1
ATOM 560 C CA . GLN A 1 71 ? -9.707 8.278 12.950 1.00 78.44 71 GLN A CA 1
ATOM 561 C C . GLN A 1 71 ? -10.325 9.697 12.881 1.00 78.44 71 GLN A C 1
ATOM 563 O O . GLN A 1 71 ? -10.810 10.096 11.828 1.00 78.44 71 GLN A O 1
ATOM 568 N N . GLY A 1 72 ? -10.279 10.476 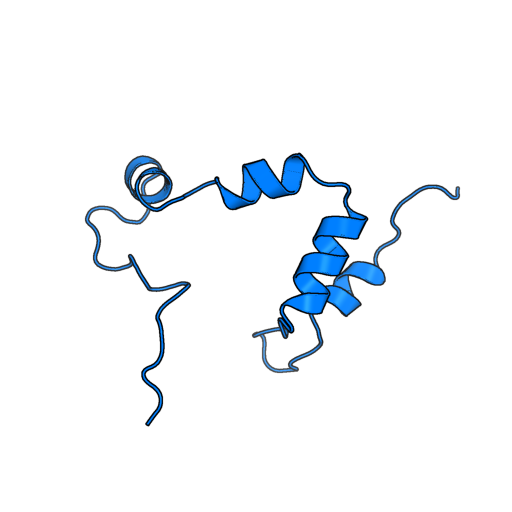13.977 1.00 75.12 72 GLY A N 1
ATOM 569 C CA . GLY A 1 72 ? -11.086 11.701 14.168 1.00 75.12 72 GLY A CA 1
ATOM 570 C C . GLY A 1 72 ? -12.568 11.340 14.390 1.00 75.12 72 GLY A C 1
ATOM 571 O O . GLY A 1 72 ? -13.076 10.425 13.765 1.00 75.12 72 GLY A O 1
ATOM 572 N N . THR A 1 73 ? -13.346 11.912 15.311 1.00 60.50 73 THR A N 1
ATOM 573 C CA . THR A 1 73 ? -13.311 13.221 15.975 1.00 60.50 73 THR A CA 1
ATOM 574 C C . THR A 1 73 ? -13.619 13.014 17.463 1.00 60.50 73 THR A C 1
ATOM 576 O O . THR A 1 73 ? -14.772 12.797 17.804 1.00 60.50 73 THR A O 1
ATOM 579 N N . GLU A 1 74 ? -12.614 13.083 18.334 1.00 51.66 74 GLU A N 1
ATOM 580 C CA . GLU A 1 74 ? -12.777 13.524 19.727 1.00 51.66 74 GLU A CA 1
ATOM 581 C C . GLU A 1 74 ? -11.498 14.259 20.138 1.00 51.66 74 GLU A C 1
ATOM 583 O O . GLU A 1 74 ? -10.410 13.682 20.226 1.00 51.66 74 GLU A O 1
ATOM 588 N N . GLY A 1 75 ? -11.674 15.564 20.316 1.00 51.38 75 GLY A N 1
ATOM 589 C CA . GLY A 1 75 ? -10.861 16.509 21.062 1.00 51.38 75 GLY A CA 1
ATOM 590 C C . GLY A 1 75 ? -11.832 17.533 21.628 1.00 51.38 75 GLY A C 1
ATOM 591 O O . GLY A 1 75 ? -12.739 17.929 20.859 1.00 51.38 75 GLY A O 1
#

Organism: NCBI:txid146020